Protein AF-A0A085N7K7-F1 (afdb_monomer_lite)

Sequence (120 aa):
MKLPLLLCTLLATINLHVCERSFIDVVTSADAGELNREYSRKNEEFLKKHSHLYEVIKELERKCNEECIEEGQRFFFPTSYYNYCTVDCRLRKLKAIVEADYYRPKPKRKVKKVRFQLDE

Secondary structure (DSSP, 8-state):
--HHHHHHHHHHHHHTT-TTS-HHHHHH-HHHHHHHHHHHHHHHHHHHH-GGGHHHHHHHHHHHHHHHHHHHTTSS-HHHHHHHHHHHHHHHHHHHHHHHHHHSPPPPP-----------

Organism: NCBI:txid68888

Structure (mmCIF, N/CA/C/O backbone):
data_AF-A0A085N7K7-F1
#
_entry.id   AF-A0A085N7K7-F1
#
loop_
_atom_site.group_PDB
_atom_site.id
_atom_site.type_symbol
_atom_site.label_atom_id
_atom_site.label_alt_id
_atom_site.label_comp_id
_atom_site.label_asym_id
_atom_site.label_entity_id
_atom_site.label_seq_id
_atom_site.pdbx_PDB_ins_code
_atom_site.Cartn_x
_atom_site.Cartn_y
_atom_site.Cartn_z
_atom_site.occupancy
_atom_site.B_iso_or_equiv
_atom_site.auth_seq_id
_atom_site.auth_comp_id
_atom_site.auth_asym_id
_atom_site.auth_atom_id
_atom_site.pdbx_PDB_model_num
ATOM 1 N N . MET A 1 1 ? 16.741 7.709 -46.017 1.00 44.59 1 MET A N 1
ATOM 2 C CA . MET A 1 1 ? 16.663 8.436 -44.728 1.00 44.59 1 MET A CA 1
ATOM 3 C C . MET A 1 1 ? 15.201 8.549 -44.283 1.00 44.59 1 MET A C 1
ATOM 5 O O . MET A 1 1 ? 14.551 9.528 -44.606 1.00 44.59 1 MET A O 1
ATOM 9 N N . LYS A 1 2 ? 14.634 7.519 -43.635 1.00 44.28 2 LYS A N 1
ATOM 10 C CA . LYS A 1 2 ? 13.232 7.523 -43.137 1.00 44.28 2 LYS A CA 1
ATOM 11 C C . LYS A 1 2 ? 13.074 6.901 -41.737 1.00 44.28 2 LYS A C 1
ATOM 13 O O . LYS A 1 2 ? 11.968 6.812 -41.224 1.00 44.28 2 LYS A O 1
ATOM 18 N N . LEU A 1 3 ? 14.182 6.498 -41.112 1.00 40.22 3 LEU A N 1
ATOM 19 C CA . LEU A 1 3 ? 14.202 5.855 -39.798 1.00 40.22 3 LEU A CA 1
ATOM 20 C C . LEU A 1 3 ? 13.827 6.780 -38.614 1.00 40.22 3 LEU A C 1
ATOM 22 O O . LEU A 1 3 ? 13.121 6.307 -37.728 1.00 40.22 3 LEU A O 1
ATOM 26 N N . PRO A 1 4 ? 14.200 8.082 -38.578 1.00 52.91 4 PRO A N 1
ATOM 27 C CA . PRO A 1 4 ? 13.888 8.913 -37.409 1.00 52.91 4 PRO A CA 1
ATOM 28 C C . PRO A 1 4 ? 12.403 9.304 -37.324 1.00 52.91 4 PRO A C 1
ATOM 30 O O . PRO A 1 4 ? 11.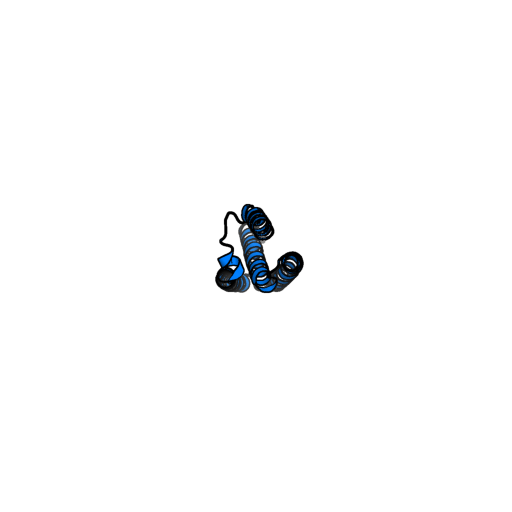872 9.465 -36.232 1.00 52.91 4 PRO A O 1
ATOM 33 N N . LEU A 1 5 ? 11.705 9.389 -38.462 1.00 47.19 5 LEU A N 1
ATOM 34 C CA . LEU A 1 5 ? 10.272 9.712 -38.508 1.00 47.19 5 LEU A CA 1
ATOM 35 C C . LEU A 1 5 ? 9.396 8.578 -37.957 1.00 47.19 5 LEU A C 1
ATOM 37 O O . LEU A 1 5 ? 8.418 8.855 -37.271 1.00 47.19 5 LEU A O 1
ATOM 41 N N . LEU A 1 6 ? 9.786 7.320 -38.192 1.00 49.56 6 LEU A N 1
ATOM 42 C CA . LEU A 1 6 ? 9.088 6.145 -37.659 1.00 49.56 6 LEU A CA 1
ATOM 43 C C . LEU A 1 6 ? 9.232 6.020 -36.133 1.00 49.56 6 LEU A C 1
ATOM 45 O O . LEU A 1 6 ? 8.275 5.635 -35.458 1.00 49.56 6 LEU A O 1
ATOM 49 N N . LEU A 1 7 ? 10.392 6.398 -35.580 1.00 49.47 7 LEU A N 1
ATOM 50 C CA . LEU A 1 7 ? 10.614 6.415 -34.130 1.00 49.47 7 LEU A CA 1
ATOM 51 C C . LEU A 1 7 ? 9.751 7.478 -33.434 1.00 49.47 7 LEU A C 1
ATOM 53 O O . LEU A 1 7 ? 9.150 7.196 -32.398 1.00 49.47 7 LEU A O 1
ATOM 57 N N . CYS A 1 8 ? 9.635 8.673 -34.023 1.00 47.94 8 CYS A N 1
ATOM 58 C CA . CYS A 1 8 ? 8.788 9.734 -33.475 1.00 47.94 8 CYS A CA 1
ATOM 59 C C . CYS A 1 8 ? 7.300 9.366 -33.507 1.00 47.94 8 CYS A C 1
ATOM 61 O O . CYS A 1 8 ? 6.581 9.685 -32.564 1.00 47.94 8 CYS A O 1
ATOM 63 N N . THR A 1 9 ? 6.830 8.655 -34.538 1.00 51.84 9 THR A N 1
ATOM 64 C CA . THR A 1 9 ? 5.435 8.189 -34.583 1.00 51.84 9 THR A CA 1
ATOM 65 C C . THR A 1 9 ? 5.145 7.085 -33.567 1.00 51.84 9 THR A C 1
ATOM 67 O O . THR A 1 9 ? 4.085 7.114 -32.953 1.00 51.84 9 THR A O 1
ATOM 70 N N . LEU A 1 10 ? 6.092 6.170 -33.319 1.00 50.97 10 LEU A N 1
ATOM 71 C CA . LEU A 1 10 ? 5.965 5.137 -32.280 1.00 50.97 10 LEU A CA 1
ATOM 72 C C . LEU A 1 10 ? 5.902 5.751 -30.873 1.00 50.97 10 LEU A C 1
ATOM 74 O O . LEU A 1 10 ? 5.041 5.384 -30.070 1.00 50.97 10 LEU A O 1
ATOM 78 N N . LEU A 1 11 ? 6.753 6.745 -30.602 1.00 49.94 11 LEU A N 1
ATOM 79 C CA . LEU A 1 11 ? 6.727 7.512 -29.353 1.00 49.94 11 LEU A CA 1
ATOM 80 C C . LEU A 1 11 ? 5.437 8.338 -29.208 1.00 49.94 11 LEU A C 1
ATOM 82 O O . LEU A 1 11 ? 4.901 8.448 -28.108 1.00 49.94 11 LEU A O 1
ATOM 86 N N . ALA A 1 12 ? 4.891 8.877 -30.302 1.00 48.78 12 ALA A N 1
ATOM 87 C CA . ALA A 1 12 ? 3.627 9.616 -30.286 1.00 48.78 12 ALA A CA 1
ATOM 88 C C . ALA A 1 12 ? 2.406 8.715 -30.019 1.00 48.78 12 ALA A C 1
ATOM 90 O O . ALA A 1 12 ? 1.494 9.124 -29.305 1.00 48.78 12 ALA A O 1
ATOM 91 N N . THR A 1 13 ? 2.392 7.477 -30.526 1.00 52.59 13 THR A N 1
ATOM 92 C CA . THR A 1 13 ? 1.291 6.530 -30.266 1.00 52.59 13 THR A CA 1
ATOM 93 C C . THR A 1 13 ? 1.287 5.984 -28.841 1.00 52.59 13 THR A C 1
ATOM 95 O O . THR A 1 13 ? 0.215 5.762 -28.287 1.00 52.59 13 THR A O 1
ATOM 98 N N . ILE A 1 14 ? 2.458 5.831 -28.212 1.00 52.44 14 ILE A N 1
ATOM 99 C CA . ILE A 1 14 ? 2.549 5.469 -26.788 1.00 52.44 14 ILE A CA 1
ATOM 100 C C . ILE A 1 14 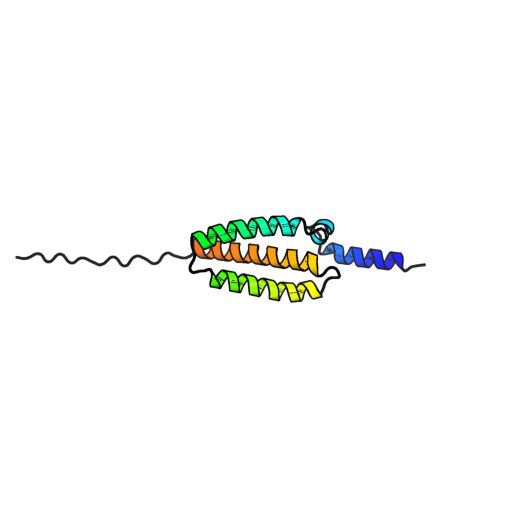? 2.089 6.649 -25.910 1.00 52.44 14 ILE A C 1
ATOM 102 O O . ILE A 1 14 ? 1.435 6.439 -24.893 1.00 52.44 14 ILE A O 1
ATOM 106 N N . ASN A 1 15 ? 2.337 7.892 -26.340 1.00 45.16 15 ASN A N 1
ATOM 107 C CA . ASN A 1 15 ? 1.943 9.105 -25.612 1.00 45.16 15 ASN A CA 1
ATOM 108 C C . ASN A 1 15 ? 0.423 9.334 -25.504 1.00 45.16 15 ASN A C 1
ATOM 110 O O . ASN A 1 15 ? -0.016 10.022 -24.587 1.00 45.16 15 ASN A O 1
ATOM 114 N N . LEU A 1 16 ? -0.404 8.755 -26.380 1.00 40.06 16 LEU A N 1
ATOM 115 C CA . LEU A 1 16 ? -1.860 8.977 -26.357 1.00 40.06 16 LEU A CA 1
ATOM 116 C C . LEU A 1 16 ? -2.604 8.196 -25.258 1.00 40.06 16 LEU A C 1
ATOM 118 O O . LEU A 1 16 ? -3.751 8.512 -24.962 1.00 40.06 16 LEU A O 1
ATOM 122 N N . HIS A 1 17 ? -1.968 7.211 -24.614 1.00 40.59 17 HIS A N 1
ATOM 123 C CA . HIS A 1 17 ? -2.475 6.595 -23.372 1.00 40.59 17 HIS A CA 1
ATOM 124 C C . HIS A 1 17 ? -1.832 7.182 -22.104 1.00 40.59 17 HIS A C 1
ATOM 126 O O . HIS A 1 17 ? -2.160 6.770 -20.995 1.00 40.59 17 HIS A O 1
ATOM 132 N N . VAL A 1 18 ? -0.952 8.174 -22.264 1.00 43.59 18 VAL A N 1
ATOM 133 C CA . VAL A 1 18 ? -0.227 8.876 -21.189 1.00 43.59 18 VAL A CA 1
ATOM 134 C C . VAL A 1 18 ? -0.826 10.276 -20.950 1.00 43.59 18 VAL A C 1
ATOM 136 O O . VAL A 1 18 ? -0.260 11.095 -20.235 1.00 43.59 18 VAL A O 1
ATOM 139 N N . CYS A 1 19 ? -2.009 10.562 -21.508 1.00 38.66 19 CYS A N 1
ATOM 140 C CA . CYS A 1 19 ? -2.647 11.886 -21.547 1.00 38.66 19 CYS A CA 1
ATOM 141 C C . CYS A 1 19 ? -3.067 12.517 -20.198 1.00 38.66 19 CYS A C 1
ATOM 143 O O . CYS A 1 19 ? -3.825 13.480 -20.211 1.00 38.66 19 CYS A O 1
ATOM 145 N N . GLU A 1 20 ? -2.543 12.079 -19.053 1.00 44.47 20 GLU A N 1
ATOM 146 C CA . GLU A 1 20 ? -2.711 12.805 -17.782 1.00 44.47 20 GLU A CA 1
ATOM 147 C C . GLU A 1 20 ? -1.434 12.983 -16.945 1.00 44.47 20 GLU A C 1
ATOM 149 O O . GLU A 1 20 ? -1.460 13.755 -15.989 1.00 44.47 20 GLU A O 1
ATOM 154 N N . ARG A 1 21 ? -0.302 12.335 -17.266 1.00 51.38 21 ARG A N 1
ATOM 155 C CA . ARG A 1 21 ? 0.923 12.440 -16.446 1.00 51.38 21 ARG A CA 1
ATOM 156 C C . ARG A 1 21 ? 2.162 12.618 -17.309 1.00 51.38 21 ARG A C 1
ATOM 158 O O . ARG A 1 21 ? 2.372 11.871 -18.260 1.00 51.38 21 ARG A O 1
ATOM 165 N N . SER A 1 22 ? 2.989 13.611 -16.981 1.00 52.00 22 SER A N 1
ATOM 166 C CA . SER A 1 22 ? 4.230 13.874 -17.709 1.00 52.00 22 SER A CA 1
ATOM 167 C C . SER A 1 22 ? 5.134 12.645 -17.628 1.00 52.00 22 SER A C 1
ATOM 169 O O . SER A 1 22 ? 5.457 12.163 -16.545 1.00 52.00 22 SER A O 1
ATOM 171 N N . PHE A 1 23 ? 5.578 12.144 -18.780 1.00 52.03 23 PHE A N 1
ATOM 172 C CA . PHE A 1 23 ? 6.555 11.054 -18.893 1.00 52.03 23 PHE A CA 1
ATOM 173 C C . PHE A 1 23 ? 7.800 11.289 -18.015 1.00 52.03 23 PHE A C 1
ATOM 175 O O . PHE A 1 23 ? 8.392 10.343 -17.501 1.00 52.03 23 PHE A O 1
ATOM 182 N N . ILE A 1 24 ? 8.166 12.556 -17.792 1.00 48.66 24 ILE A N 1
ATOM 183 C CA . ILE A 1 24 ? 9.283 12.952 -16.930 1.00 48.66 24 ILE A CA 1
ATOM 184 C C . ILE A 1 24 ? 9.022 12.582 -15.464 1.00 48.66 24 ILE A C 1
ATOM 186 O O . ILE A 1 24 ? 9.946 12.125 -14.801 1.00 48.66 24 ILE A O 1
ATOM 190 N N . ASP A 1 25 ? 7.798 12.696 -14.957 1.00 52.59 25 ASP A N 1
ATOM 191 C CA . ASP A 1 25 ? 7.484 12.413 -13.546 1.00 52.59 25 ASP A CA 1
ATOM 192 C C . ASP A 1 25 ? 7.537 10.902 -13.263 1.00 52.59 25 ASP A C 1
ATOM 194 O O . ASP A 1 25 ? 8.082 10.453 -12.250 1.00 52.59 25 ASP A O 1
ATOM 198 N N . VAL A 1 26 ? 7.102 10.101 -14.243 1.00 53.06 26 VAL A N 1
ATOM 199 C CA . VAL A 1 26 ? 7.228 8.634 -14.242 1.00 53.06 26 VAL A CA 1
ATOM 200 C C . VAL A 1 26 ? 8.697 8.198 -14.319 1.00 53.06 26 VAL A C 1
ATOM 202 O O . VAL A 1 26 ? 9.110 7.256 -13.640 1.00 53.06 26 VAL A O 1
ATOM 205 N N . VAL A 1 27 ? 9.515 8.883 -15.124 1.00 48.56 27 VAL A N 1
ATOM 206 C CA . VAL A 1 27 ? 10.940 8.554 -15.305 1.00 48.56 27 VAL A CA 1
ATOM 207 C C . VAL A 1 27 ? 11.798 9.028 -14.127 1.00 48.56 27 VAL A C 1
ATOM 209 O O . VAL A 1 27 ? 12.716 8.320 -13.716 1.00 48.56 27 VAL A O 1
ATOM 212 N N . THR A 1 28 ? 11.501 10.189 -13.543 1.00 53.84 28 THR A N 1
ATOM 213 C CA . THR A 1 28 ? 12.291 10.786 -12.451 1.00 53.84 28 THR A CA 1
ATOM 214 C C . THR A 1 28 ? 11.974 10.204 -11.077 1.00 53.84 28 THR A C 1
ATOM 216 O O . THR A 1 28 ? 12.722 10.449 -10.134 1.00 53.84 28 THR A O 1
ATOM 219 N N . SER A 1 29 ? 10.920 9.388 -10.945 1.00 57.53 29 SER A N 1
ATOM 220 C CA . SER A 1 29 ? 10.487 8.797 -9.665 1.00 57.53 29 SER A CA 1
ATOM 221 C C . SER A 1 29 ? 10.103 9.833 -8.593 1.00 57.53 29 SER A C 1
ATOM 223 O O . SER A 1 29 ? 9.942 9.465 -7.427 1.00 57.53 29 SER A O 1
ATOM 225 N N . ALA A 1 30 ? 9.957 11.113 -8.959 1.00 57.09 30 ALA A N 1
ATOM 226 C CA . ALA A 1 30 ? 9.612 12.190 -8.032 1.00 57.09 30 ALA A CA 1
ATOM 227 C C . ALA A 1 30 ? 8.261 11.915 -7.347 1.00 57.09 30 ALA A C 1
ATOM 229 O O . ALA A 1 30 ? 8.168 11.971 -6.118 1.00 57.09 30 ALA A O 1
ATOM 230 N N . ASP A 1 31 ? 7.274 11.461 -8.123 1.00 66.62 31 ASP A N 1
ATOM 231 C CA . ASP A 1 31 ? 5.948 11.079 -7.627 1.00 66.62 31 ASP A CA 1
ATOM 232 C C . ASP A 1 31 ? 5.989 9.858 -6.699 1.00 66.62 31 ASP A C 1
ATOM 234 O O . ASP A 1 31 ? 5.263 9.793 -5.707 1.00 66.62 31 ASP A O 1
ATOM 238 N N . ALA A 1 32 ? 6.868 8.886 -6.967 1.00 73.44 32 ALA A N 1
ATOM 239 C CA . ALA A 1 32 ? 6.996 7.697 -6.123 1.00 73.44 32 ALA A CA 1
ATOM 240 C C . ALA A 1 32 ? 7.485 8.062 -4.710 1.00 73.44 32 ALA A C 1
ATOM 242 O O . ALA A 1 32 ? 7.056 7.457 -3.727 1.00 73.44 32 ALA A O 1
ATOM 243 N N . GLY A 1 33 ? 8.350 9.075 -4.592 1.00 79.75 33 GLY A N 1
ATOM 244 C CA . GLY A 1 33 ? 8.832 9.575 -3.306 1.00 79.75 33 GLY A CA 1
ATOM 245 C C . GLY A 1 33 ? 7.724 10.199 -2.455 1.00 79.75 33 GLY A C 1
ATOM 246 O O . GLY A 1 33 ? 7.623 9.901 -1.261 1.00 79.75 33 GLY A O 1
ATOM 247 N N . GLU A 1 34 ? 6.876 11.034 -3.057 1.00 84.19 34 GLU A N 1
ATOM 248 C CA . GLU A 1 34 ? 5.740 11.656 -2.369 1.00 84.19 34 GLU A CA 1
ATOM 249 C C . GLU A 1 34 ? 4.684 10.621 -1.972 1.00 84.19 34 GLU A C 1
ATOM 251 O O . GLU A 1 34 ? 4.295 10.550 -0.801 1.00 84.19 34 GLU A O 1
ATOM 256 N N . LEU A 1 35 ? 4.299 9.746 -2.905 1.00 83.38 35 LEU A N 1
ATOM 257 C CA . LEU A 1 35 ? 3.342 8.673 -2.643 1.00 83.38 35 LEU A CA 1
ATOM 258 C C . LEU A 1 35 ? 3.836 7.734 -1.537 1.00 83.38 35 LEU A C 1
ATOM 260 O O . LEU A 1 35 ? 3.044 7.280 -0.711 1.00 83.38 35 LEU A O 1
ATOM 264 N N . ASN A 1 36 ? 5.145 7.475 -1.460 1.00 87.44 36 ASN A N 1
ATOM 265 C CA . ASN A 1 36 ? 5.703 6.587 -0.443 1.00 87.44 36 ASN A CA 1
ATOM 266 C C . ASN A 1 36 ? 5.670 7.228 0.948 1.00 87.44 36 ASN A C 1
ATOM 268 O O . ASN A 1 36 ? 5.396 6.550 1.943 1.00 87.44 36 ASN A O 1
ATOM 272 N N . ARG A 1 37 ? 5.886 8.547 1.031 1.00 89.81 37 ARG A N 1
ATOM 273 C CA . ARG A 1 37 ? 5.692 9.303 2.276 1.00 89.81 37 ARG A CA 1
ATOM 274 C C . ARG A 1 37 ? 4.224 9.299 2.695 1.00 89.81 37 ARG A C 1
ATOM 276 O O . ARG A 1 37 ? 3.939 9.069 3.870 1.00 89.81 37 ARG A O 1
ATOM 283 N N . GLU A 1 38 ? 3.295 9.504 1.757 1.00 90.94 38 GLU A N 1
ATOM 284 C CA . GLU A 1 38 ? 1.858 9.451 2.056 1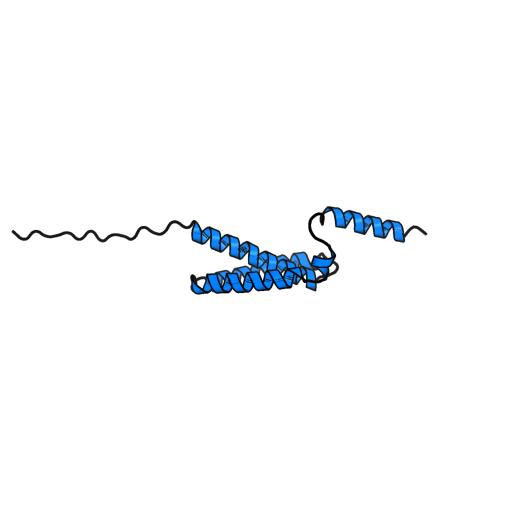.00 90.94 38 GLU A CA 1
ATOM 285 C C . GLU A 1 38 ? 1.449 8.060 2.553 1.00 90.94 38 GLU A C 1
ATOM 287 O O . GLU A 1 38 ? 0.783 7.954 3.587 1.00 90.94 38 GLU A O 1
ATOM 292 N N . TYR A 1 39 ? 1.876 7.007 1.851 1.00 90.88 39 TYR A N 1
ATOM 293 C CA . TYR A 1 39 ? 1.630 5.622 2.238 1.00 90.88 39 TYR A CA 1
ATOM 294 C C . TYR A 1 39 ? 2.166 5.332 3.639 1.00 90.88 39 TYR A C 1
ATOM 296 O O . TYR A 1 39 ? 1.414 4.847 4.479 1.00 90.88 39 TYR A O 1
ATOM 304 N N . SER A 1 40 ? 3.424 5.688 3.919 1.00 92.25 40 SER A N 1
ATOM 305 C CA . SER A 1 40 ? 4.053 5.441 5.223 1.00 92.25 40 SER A CA 1
ATOM 306 C C . SER A 1 40 ? 3.259 6.084 6.360 1.00 92.25 40 SER A C 1
ATOM 308 O O . SER A 1 40 ? 2.919 5.410 7.330 1.00 92.25 40 SER A O 1
ATOM 310 N N . ARG A 1 41 ? 2.879 7.361 6.201 1.00 94.88 41 ARG A N 1
ATOM 311 C CA . ARG A 1 41 ? 2.068 8.085 7.189 1.00 94.88 41 ARG A CA 1
ATOM 312 C C . ARG A 1 41 ? 0.713 7.411 7.410 1.00 94.88 41 ARG A C 1
ATOM 314 O O . ARG A 1 41 ? 0.337 7.147 8.548 1.00 94.88 41 ARG A O 1
ATOM 321 N N . LYS A 1 42 ? -0.019 7.106 6.332 1.00 92.88 42 LYS A N 1
ATOM 322 C CA . LYS A 1 42 ? -1.358 6.498 6.432 1.00 92.88 42 LYS A CA 1
ATOM 323 C C . LYS A 1 42 ? -1.316 5.088 7.003 1.00 92.88 42 LYS A C 1
ATOM 325 O O . LYS A 1 42 ? -2.202 4.719 7.768 1.00 92.88 42 LYS A O 1
ATOM 330 N N . ASN A 1 43 ? -0.307 4.306 6.637 1.00 93.75 43 ASN A N 1
ATOM 331 C CA . ASN A 1 43 ? -0.129 2.956 7.147 1.00 93.75 43 ASN A CA 1
ATOM 332 C C . ASN A 1 43 ? 0.174 2.977 8.651 1.00 93.75 43 ASN A C 1
ATOM 334 O O . ASN A 1 43 ? -0.437 2.233 9.414 1.00 93.75 43 ASN A O 1
ATOM 338 N N . GLU A 1 44 ? 1.051 3.880 9.098 1.00 94.44 44 GLU A N 1
ATOM 339 C CA . GLU A 1 44 ? 1.345 4.061 10.520 1.00 94.44 44 GLU A CA 1
ATOM 340 C C . GLU A 1 44 ? 0.093 4.479 11.311 1.00 94.44 44 GLU A C 1
ATOM 342 O O . GLU A 1 44 ? -0.218 3.884 12.344 1.00 94.44 44 GLU A O 1
ATOM 347 N N . GLU A 1 45 ? -0.664 5.464 10.818 1.00 93.69 45 GLU A N 1
ATOM 348 C CA . GLU A 1 45 ? -1.928 5.899 11.429 1.00 93.69 45 GLU A CA 1
ATOM 349 C C . GLU A 1 45 ? -2.957 4.761 11.498 1.00 93.69 45 GLU A C 1
ATOM 351 O O . GLU A 1 45 ? -3.597 4.552 12.535 1.00 93.69 45 GLU A O 1
ATOM 356 N N . PHE A 1 46 ? -3.090 3.988 10.418 1.00 91.69 46 PHE A N 1
ATOM 357 C CA . PHE A 1 46 ? -4.001 2.853 10.353 1.00 91.69 46 PHE A CA 1
ATOM 358 C C . PHE A 1 46 ? -3.610 1.752 11.342 1.00 91.69 46 PHE A C 1
ATOM 360 O O . PHE A 1 46 ? -4.450 1.307 12.125 1.00 91.69 46 PHE A O 1
ATOM 367 N N . LEU A 1 47 ? -2.340 1.346 11.373 1.00 92.50 47 LEU A N 1
ATOM 368 C CA . LEU A 1 47 ? -1.851 0.278 12.249 1.00 92.50 47 LEU A CA 1
ATOM 369 C C . LEU A 1 47 ? -1.826 0.679 13.728 1.00 92.50 47 LEU A C 1
ATOM 371 O O . LEU A 1 47 ? -2.044 -0.178 14.583 1.00 92.50 47 LEU A O 1
ATOM 375 N N . LYS A 1 48 ? -1.659 1.969 14.054 1.00 94.06 48 LYS A N 1
ATOM 376 C CA . LYS A 1 48 ? -1.859 2.473 15.427 1.00 94.06 48 LYS A CA 1
ATOM 377 C C . LYS A 1 48 ? -3.277 2.206 15.933 1.00 94.06 48 LYS A C 1
ATOM 379 O O . LYS A 1 48 ? -3.463 1.890 17.105 1.00 94.06 48 LYS A O 1
ATOM 384 N N . LYS A 1 49 ? -4.279 2.314 15.057 1.00 91.19 49 LYS A N 1
ATOM 385 C CA . LYS A 1 49 ? -5.692 2.087 15.393 1.00 91.19 49 LYS A CA 1
ATOM 386 C C . LYS A 1 49 ? -6.117 0.621 15.227 1.00 91.19 49 LYS A C 1
ATOM 388 O O . LYS A 1 49 ? -6.983 0.145 15.959 1.00 91.19 49 LYS A O 1
ATOM 393 N N . HIS A 1 50 ? -5.501 -0.100 14.293 1.00 88.44 50 HIS A N 1
ATOM 394 C CA . HIS A 1 50 ? -5.865 -1.457 13.889 1.00 88.44 50 HIS A CA 1
ATOM 395 C C . HIS A 1 50 ? -4.653 -2.399 13.881 1.00 88.44 50 HIS A C 1
ATOM 397 O O . HIS A 1 50 ? -4.391 -3.080 12.894 1.00 88.44 50 HIS A O 1
ATOM 403 N N . SER A 1 51 ? -3.924 -2.481 14.995 1.00 90.50 51 SER A N 1
ATOM 404 C CA . SER A 1 51 ? -2.684 -3.274 15.097 1.00 90.50 51 SER A CA 1
ATOM 405 C C . SER A 1 51 ? -2.849 -4.753 14.717 1.00 90.50 51 SER A C 1
ATOM 407 O O . SER A 1 51 ? -1.947 -5.354 14.141 1.00 90.50 51 SER A O 1
ATOM 409 N N . HIS A 1 52 ? -4.030 -5.330 14.958 1.00 87.44 52 HIS A N 1
ATOM 410 C CA . HIS A 1 52 ? -4.379 -6.702 14.572 1.00 87.44 52 HIS A CA 1
ATOM 411 C C . HIS A 1 52 ? -4.445 -6.941 13.050 1.00 87.44 52 HIS A C 1
ATOM 413 O O . HIS A 1 52 ? -4.509 -8.090 12.623 1.00 87.44 52 HIS A O 1
ATOM 419 N N . LEU A 1 53 ? -4.446 -5.885 12.229 1.00 89.81 53 LEU A N 1
ATOM 420 C CA . LEU A 1 53 ? -4.479 -5.969 10.764 1.00 89.81 53 LEU A CA 1
ATOM 421 C C . LEU A 1 53 ? -3.084 -5.907 10.127 1.00 89.81 53 LEU A C 1
ATOM 423 O O . LEU A 1 53 ? -2.980 -5.812 8.908 1.00 89.81 53 LEU A O 1
ATOM 427 N N . TYR A 1 54 ? -2.013 -5.999 10.917 1.00 90.50 54 TYR A N 1
ATOM 428 C CA . TYR A 1 54 ? -0.641 -5.977 10.405 1.00 90.50 54 TYR A CA 1
ATOM 429 C C . TYR A 1 54 ? -0.382 -7.025 9.308 1.00 90.50 54 TYR A C 1
ATOM 431 O O . TYR A 1 54 ? 0.138 -6.692 8.245 1.00 90.50 54 TYR A O 1
ATOM 439 N N . GLU A 1 55 ? -0.823 -8.270 9.511 1.00 93.19 55 GLU A N 1
ATOM 440 C CA . GLU A 1 55 ? -0.664 -9.333 8.506 1.00 93.19 55 GLU A CA 1
ATOM 441 C C . GLU A 1 55 ? -1.484 -9.071 7.231 1.00 93.19 55 GLU A C 1
ATOM 443 O O . GLU A 1 55 ? -1.072 -9.445 6.136 1.00 93.19 55 GLU A O 1
ATOM 448 N N . VAL A 1 56 ? -2.609 -8.352 7.338 1.00 91.31 56 VAL A N 1
ATOM 449 C CA . VAL A 1 56 ? -3.399 -7.927 6.170 1.00 91.31 56 VAL A CA 1
ATOM 450 C C . VAL A 1 56 ? -2.629 -6.896 5.345 1.00 91.31 56 VAL A C 1
ATOM 452 O O . VAL A 1 56 ? -2.634 -6.969 4.118 1.00 91.31 56 VAL A O 1
ATOM 455 N N . ILE A 1 57 ? -1.939 -5.962 6.006 1.00 93.81 57 ILE A N 1
ATOM 456 C CA . ILE A 1 57 ? -1.087 -4.977 5.331 1.00 93.81 57 ILE A CA 1
ATOM 457 C C . ILE A 1 57 ? 0.106 -5.654 4.653 1.00 93.81 57 ILE A C 1
ATOM 459 O O . ILE A 1 57 ? 0.371 -5.371 3.488 1.00 93.81 57 ILE A O 1
ATOM 463 N N . LYS A 1 58 ? 0.779 -6.597 5.321 1.00 94.44 58 LYS A N 1
ATOM 464 C CA . LYS A 1 58 ? 1.872 -7.372 4.707 1.00 94.44 58 LYS A CA 1
ATOM 465 C C . LYS A 1 58 ? 1.434 -8.104 3.443 1.00 94.44 58 LYS A C 1
ATOM 467 O O . LYS A 1 58 ? 2.116 -8.060 2.422 1.00 94.44 58 LYS A O 1
ATOM 472 N N . GLU A 1 59 ? 0.288 -8.772 3.506 1.00 95.00 59 GLU A N 1
ATOM 473 C CA . GLU A 1 59 ? -0.256 -9.503 2.365 1.00 95.00 59 GLU A CA 1
ATOM 474 C C . GLU A 1 59 ? -0.652 -8.561 1.216 1.00 95.00 59 GLU A C 1
ATOM 476 O O . GLU A 1 59 ? -0.454 -8.880 0.043 1.00 95.00 59 GLU A O 1
ATOM 481 N N . LEU A 1 60 ? -1.168 -7.373 1.538 1.00 94.81 60 LEU A N 1
ATOM 482 C CA . LEU A 1 60 ? -1.434 -6.318 0.561 1.00 94.81 60 LEU A CA 1
ATOM 483 C C . LEU A 1 60 ? -0.146 -5.841 -0.120 1.00 94.81 60 LEU A C 1
ATOM 485 O O . LEU A 1 60 ? -0.119 -5.732 -1.347 1.00 94.81 60 LEU A O 1
ATOM 489 N N . GLU A 1 61 ? 0.917 -5.584 0.644 1.00 94.62 61 GLU A N 1
ATOM 490 C CA . GLU A 1 61 ? 2.215 -5.172 0.099 1.00 94.62 61 GLU A CA 1
ATOM 491 C C . GLU A 1 61 ? 2.805 -6.241 -0.824 1.00 94.62 61 GLU A C 1
ATOM 493 O O . GLU A 1 61 ? 3.284 -5.906 -1.910 1.00 94.62 61 GLU A O 1
ATOM 498 N N . ARG A 1 62 ? 2.717 -7.521 -0.432 1.00 94.75 62 ARG A N 1
ATOM 499 C CA . ARG A 1 62 ? 3.146 -8.662 -1.253 1.00 94.75 62 ARG A CA 1
ATOM 500 C C . ARG A 1 62 ? 2.412 -8.693 -2.593 1.00 94.75 62 ARG A C 1
ATOM 502 O O . ARG A 1 62 ? 3.062 -8.729 -3.633 1.00 94.75 62 ARG A O 1
ATOM 509 N N . LYS A 1 63 ? 1.079 -8.596 -2.574 1.00 93.38 63 LYS A N 1
ATOM 510 C CA . LYS A 1 63 ? 0.255 -8.572 -3.793 1.00 93.38 63 LYS A CA 1
ATOM 511 C C . LYS A 1 63 ? 0.602 -7.406 -4.711 1.00 93.38 63 LYS A C 1
ATOM 513 O O . LYS A 1 63 ? 0.673 -7.586 -5.918 1.00 93.38 63 LYS A O 1
ATOM 518 N N . CYS A 1 64 ? 0.841 -6.219 -4.153 1.00 91.50 64 CYS A N 1
ATOM 519 C CA . CYS A 1 64 ? 1.265 -5.074 -4.958 1.00 91.50 64 CYS A CA 1
ATOM 520 C C . CYS A 1 64 ? 2.640 -5.283 -5.604 1.00 91.50 64 CYS A C 1
ATOM 522 O O . CYS A 1 64 ? 2.852 -4.832 -6.724 1.00 91.50 64 CYS A O 1
ATOM 524 N N . ASN A 1 65 ? 3.570 -5.970 -4.935 1.00 90.56 65 ASN A N 1
ATOM 525 C CA . ASN A 1 65 ? 4.851 -6.312 -5.553 1.00 90.56 65 ASN A CA 1
ATOM 526 C C . ASN A 1 65 ? 4.662 -7.289 -6.721 1.00 90.56 65 ASN A C 1
ATOM 528 O O . ASN A 1 65 ? 5.250 -7.076 -7.773 1.00 90.56 65 ASN A O 1
ATOM 532 N N . GLU A 1 66 ? 3.831 -8.320 -6.559 1.00 89.62 66 GLU A N 1
ATOM 533 C CA . GLU A 1 66 ? 3.547 -9.309 -7.610 1.00 89.62 66 GLU A CA 1
ATOM 534 C C . GLU A 1 66 ? 2.896 -8.668 -8.844 1.00 89.62 66 GLU A C 1
ATOM 536 O O . GLU A 1 66 ? 3.408 -8.826 -9.951 1.00 89.62 66 GLU A O 1
ATOM 541 N N . GLU A 1 67 ? 1.843 -7.867 -8.646 1.00 86.19 67 GLU A N 1
ATOM 542 C CA . GLU A 1 67 ? 1.154 -7.136 -9.722 1.00 86.19 67 GLU A CA 1
ATOM 543 C C . GLU A 1 67 ? 2.125 -6.229 -10.498 1.00 86.19 67 GLU A C 1
ATOM 545 O O . GLU A 1 67 ? 2.166 -6.238 -11.727 1.00 86.19 67 GLU A O 1
ATOM 550 N N . CYS A 1 68 ? 2.974 -5.489 -9.786 1.00 84.62 68 CYS A N 1
ATOM 551 C CA . CYS A 1 68 ? 3.889 -4.542 -10.412 1.00 84.62 68 CYS A CA 1
ATOM 552 C C . CYS A 1 68 ? 5.144 -5.185 -11.014 1.00 84.62 68 CYS A C 1
ATOM 554 O O . CYS A 1 68 ? 5.779 -4.563 -11.867 1.00 84.62 68 CYS A O 1
ATOM 556 N N . ILE A 1 69 ? 5.525 -6.403 -10.609 1.00 81.31 69 ILE A N 1
ATOM 557 C CA . ILE A 1 69 ? 6.576 -7.173 -11.297 1.00 81.31 69 ILE A CA 1
ATOM 558 C C . ILE A 1 69 ? 6.108 -7.523 -12.713 1.00 81.31 69 ILE A C 1
ATOM 560 O O . ILE A 1 69 ? 6.870 -7.338 -13.664 1.00 81.31 69 ILE A O 1
ATOM 564 N N . GLU A 1 70 ? 4.862 -7.977 -12.870 1.00 70.38 70 GLU A N 1
ATOM 565 C CA . GLU A 1 70 ? 4.295 -8.300 -14.185 1.00 70.38 70 GLU A CA 1
ATOM 566 C C . GLU A 1 70 ? 4.189 -7.062 -15.088 1.00 70.38 70 GLU A C 1
ATOM 568 O O . GLU A 1 70 ? 4.482 -7.134 -16.285 1.00 70.38 70 GLU A O 1
ATOM 573 N N . GLU A 1 71 ? 3.818 -5.907 -14.526 1.00 63.97 71 GLU A N 1
ATOM 574 C CA . GLU A 1 71 ? 3.751 -4.649 -15.278 1.00 63.97 71 GLU A CA 1
ATOM 575 C C . GLU A 1 71 ? 5.139 -4.068 -15.591 1.00 63.97 71 GLU A C 1
ATOM 577 O O . GLU A 1 71 ? 5.383 -3.599 -16.706 1.00 63.97 71 GLU A O 1
ATOM 582 N N . GLY A 1 72 ? 6.079 -4.140 -14.644 1.00 59.97 72 GLY A N 1
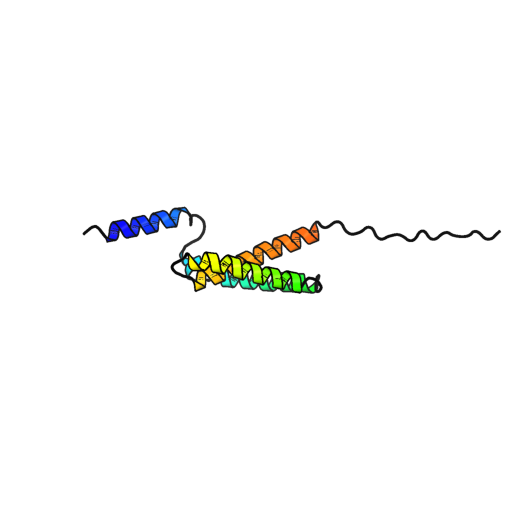ATOM 583 C CA . GLY A 1 72 ? 7.438 -3.613 -14.785 1.00 59.97 72 GLY A CA 1
ATOM 584 C C . GLY A 1 72 ? 8.271 -4.333 -15.847 1.00 59.97 72 GLY A C 1
ATOM 585 O O . GLY A 1 72 ? 9.110 -3.706 -16.492 1.00 59.97 72 GLY A O 1
ATOM 586 N N . GLN A 1 73 ? 8.000 -5.617 -16.103 1.00 60.72 73 GLN A N 1
ATOM 587 C CA . GLN A 1 73 ? 8.630 -6.370 -17.195 1.00 60.72 73 GLN A CA 1
ATOM 588 C C . GLN A 1 73 ? 8.221 -5.881 -18.597 1.00 60.72 73 GLN A C 1
ATOM 590 O O . GLN A 1 73 ? 8.903 -6.199 -19.571 1.00 60.72 73 GLN A O 1
ATOM 595 N N . ARG A 1 74 ? 7.131 -5.108 -18.730 1.00 60.59 74 ARG A N 1
ATOM 596 C CA . ARG A 1 74 ? 6.614 -4.644 -20.031 1.00 60.59 74 ARG A CA 1
ATOM 597 C C . ARG A 1 74 ? 7.234 -3.331 -20.522 1.00 60.59 74 ARG A C 1
ATOM 599 O O . ARG A 1 74 ? 7.077 -3.011 -21.698 1.00 60.59 74 ARG A O 1
ATOM 606 N N . PHE A 1 75 ? 7.930 -2.574 -19.670 1.00 55.72 75 PHE A N 1
ATOM 607 C CA . PHE A 1 75 ? 8.425 -1.230 -19.997 1.00 55.72 75 PHE A CA 1
ATOM 608 C C . PHE A 1 75 ? 9.959 -1.133 -20.025 1.00 55.72 75 PHE A C 1
ATOM 610 O O . PHE A 1 75 ? 10.659 -1.728 -19.214 1.00 55.72 75 PHE A O 1
ATOM 617 N N . PHE A 1 76 ? 10.488 -0.296 -20.927 1.00 57.31 76 PHE A N 1
ATOM 618 C CA . PHE A 1 76 ? 11.927 -0.032 -21.122 1.00 57.31 76 PHE A CA 1
ATOM 619 C C . PHE A 1 76 ? 12.639 0.636 -19.918 1.00 57.31 76 PHE A C 1
ATOM 621 O O . PHE A 1 76 ? 13.849 0.844 -19.968 1.00 57.31 76 PHE A O 1
ATOM 628 N N . PHE A 1 77 ? 11.917 0.946 -18.833 1.00 56.69 77 PHE A N 1
ATOM 629 C CA . PHE A 1 77 ? 12.449 1.517 -17.587 1.00 56.69 77 PHE A CA 1
ATOM 630 C C . PHE A 1 77 ? 11.900 0.755 -16.365 1.00 56.69 77 PHE A C 1
ATOM 632 O O . PHE A 1 77 ? 11.006 1.247 -15.674 1.00 56.69 77 PHE A O 1
ATOM 639 N N . PRO A 1 78 ? 12.406 -0.460 -16.094 1.00 65.81 78 PRO A N 1
ATOM 640 C CA . PRO A 1 78 ? 11.769 -1.392 -15.165 1.00 65.81 78 PRO A CA 1
ATOM 641 C C . PRO A 1 78 ? 11.768 -0.905 -13.709 1.00 65.81 78 PRO A C 1
ATOM 643 O O . PRO A 1 78 ? 10.797 -1.131 -12.998 1.00 65.81 78 PRO A O 1
ATOM 646 N N . THR A 1 79 ? 12.808 -0.200 -13.249 1.00 69.19 79 THR A N 1
ATOM 647 C CA . THR A 1 79 ? 12.964 0.117 -11.815 1.00 69.19 79 THR A CA 1
ATOM 648 C C . THR A 1 79 ? 12.129 1.311 -11.345 1.00 69.19 79 THR A C 1
ATOM 650 O O . THR A 1 79 ? 11.474 1.226 -10.307 1.00 69.19 79 THR A O 1
ATOM 653 N N . SER A 1 80 ? 12.139 2.432 -12.073 1.00 70.94 80 SER A N 1
ATOM 654 C CA . SER A 1 80 ? 11.379 3.633 -11.685 1.00 70.94 80 SER A CA 1
ATOM 655 C C . SER A 1 80 ? 9.874 3.387 -11.769 1.00 70.94 80 SER A C 1
ATOM 657 O O . SER A 1 80 ? 9.139 3.710 -10.835 1.00 70.94 80 SER A O 1
ATOM 659 N N . TYR A 1 81 ? 9.433 2.721 -12.838 1.00 74.62 81 TYR A N 1
ATOM 660 C CA . TYR A 1 81 ? 8.036 2.351 -13.022 1.00 74.62 81 TYR A CA 1
ATOM 661 C C . TYR A 1 81 ? 7.564 1.329 -11.982 1.00 74.62 81 TYR A C 1
ATOM 663 O O . TYR A 1 81 ? 6.490 1.494 -11.410 1.00 74.62 81 TYR A O 1
ATOM 671 N N . TYR A 1 82 ? 8.384 0.324 -11.659 1.00 79.94 82 TYR A N 1
ATOM 672 C CA . TYR A 1 82 ? 8.081 -0.629 -10.589 1.00 79.94 82 TYR A CA 1
ATOM 673 C C . TYR A 1 82 ? 7.891 0.064 -9.233 1.00 79.94 82 TYR A C 1
ATOM 675 O O . TYR A 1 82 ? 6.909 -0.186 -8.530 1.00 79.94 82 TYR A O 1
ATOM 683 N N . ASN A 1 83 ? 8.797 0.974 -8.868 1.00 81.50 83 ASN A N 1
ATOM 684 C CA . ASN A 1 83 ? 8.703 1.711 -7.607 1.00 81.50 83 ASN A CA 1
ATOM 685 C C . ASN A 1 83 ? 7.444 2.580 -7.552 1.00 81.50 83 ASN A C 1
ATOM 687 O O . ASN A 1 83 ? 6.756 2.614 -6.536 1.00 81.50 83 ASN A O 1
ATOM 691 N N . TYR A 1 84 ? 7.118 3.250 -8.655 1.00 81.38 84 TYR A N 1
ATOM 692 C CA . TYR A 1 84 ? 5.886 4.015 -8.763 1.00 81.38 84 TYR A CA 1
ATOM 693 C C . TYR A 1 84 ? 4.644 3.122 -8.620 1.00 81.38 84 TYR A C 1
ATOM 695 O O . TYR A 1 84 ? 3.803 3.366 -7.755 1.00 81.38 84 TYR A O 1
ATOM 703 N N . CYS A 1 85 ? 4.563 2.053 -9.417 1.00 83.88 85 CYS A N 1
ATOM 704 C CA . CYS A 1 85 ? 3.443 1.116 -9.427 1.00 83.88 85 CYS A CA 1
ATOM 705 C C . CYS A 1 85 ? 3.201 0.515 -8.040 1.00 83.88 85 CYS A C 1
ATOM 707 O O . CYS A 1 85 ? 2.076 0.525 -7.538 1.00 83.88 85 CYS A O 1
ATOM 709 N N . THR A 1 86 ? 4.259 0.022 -7.389 1.00 89.38 86 THR A N 1
ATOM 710 C CA . THR A 1 86 ? 4.128 -0.648 -6.089 1.00 89.38 86 THR A CA 1
ATOM 711 C C . THR A 1 86 ? 3.583 0.297 -5.030 1.00 89.38 86 THR A C 1
ATOM 713 O O . THR A 1 86 ? 2.693 -0.077 -4.267 1.00 89.38 86 THR A O 1
ATOM 716 N N . VAL A 1 87 ? 4.079 1.531 -4.989 1.00 88.62 87 VAL A N 1
ATOM 717 C CA . VAL A 1 87 ? 3.661 2.526 -4.002 1.00 88.62 87 VAL A CA 1
ATOM 718 C C . VAL A 1 87 ? 2.243 3.036 -4.284 1.00 88.62 87 VAL A C 1
ATOM 720 O O . VAL A 1 87 ? 1.440 3.121 -3.352 1.00 88.62 87 VAL A O 1
ATOM 723 N N . ASP A 1 88 ? 1.896 3.305 -5.545 1.00 88.06 88 ASP A N 1
ATOM 724 C CA . ASP A 1 88 ? 0.531 3.680 -5.935 1.00 88.06 88 ASP A CA 1
ATOM 725 C C . ASP A 1 88 ? -0.480 2.569 -5.593 1.00 88.06 88 ASP A C 1
ATOM 727 O O . ASP A 1 88 ? -1.506 2.827 -4.955 1.00 88.06 88 ASP A O 1
ATOM 731 N N . CYS A 1 89 ? -0.157 1.314 -5.928 1.00 89.81 89 CYS A N 1
ATOM 732 C CA . CYS A 1 89 ? -0.975 0.148 -5.593 1.00 89.81 89 CYS A CA 1
ATOM 733 C C . CYS A 1 89 ? -1.226 0.053 -4.085 1.00 89.81 89 CYS A C 1
ATOM 735 O O . CYS A 1 89 ? -2.375 -0.082 -3.646 1.00 89.81 89 CYS A O 1
ATOM 737 N N . ARG A 1 90 ? -0.161 0.167 -3.280 1.00 94.12 90 ARG A N 1
ATOM 738 C CA . ARG A 1 90 ? -0.248 0.096 -1.816 1.00 94.12 90 ARG A CA 1
ATOM 739 C C . ARG A 1 90 ? -1.154 1.189 -1.264 1.00 94.12 90 ARG A C 1
ATOM 741 O O . ARG A 1 90 ? -2.032 0.909 -0.448 1.00 94.12 90 ARG A O 1
ATOM 748 N N . LEU A 1 91 ? -0.992 2.420 -1.747 1.00 90.88 91 LEU A N 1
ATOM 749 C CA . LEU A 1 91 ? -1.789 3.559 -1.307 1.00 90.88 91 LEU A CA 1
ATOM 750 C C . LEU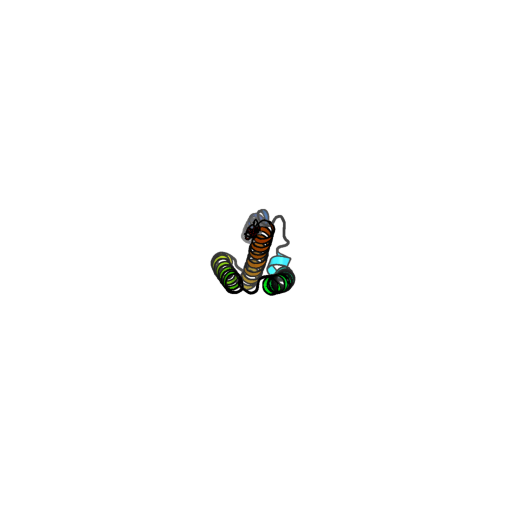 A 1 91 ? -3.274 3.402 -1.665 1.00 90.88 91 LEU A C 1
ATOM 752 O O . LEU A 1 91 ? -4.132 3.639 -0.810 1.00 90.88 91 LEU A O 1
ATOM 756 N N . ARG A 1 92 ? -3.594 2.981 -2.896 1.00 88.94 92 ARG A N 1
ATOM 757 C CA . ARG A 1 92 ? -4.982 2.747 -3.333 1.00 88.94 92 ARG A CA 1
ATOM 758 C C . ARG A 1 92 ? -5.657 1.644 -2.524 1.00 88.94 92 ARG A C 1
ATOM 760 O O . ARG A 1 92 ? -6.765 1.845 -2.027 1.00 88.94 92 ARG A O 1
ATOM 767 N N . LYS A 1 93 ? -4.993 0.500 -2.343 1.00 93.38 93 LYS A N 1
ATOM 768 C CA . LYS A 1 93 ? -5.565 -0.625 -1.587 1.00 93.38 93 LYS A CA 1
ATOM 769 C C . LYS A 1 93 ? -5.708 -0.300 -0.098 1.00 93.38 93 LYS A C 1
ATOM 771 O O . LYS A 1 93 ? -6.718 -0.665 0.498 1.00 93.38 93 LYS A O 1
ATOM 776 N N . LEU A 1 94 ? -4.767 0.442 0.493 1.00 92.44 94 LEU A N 1
ATOM 777 C CA . LEU A 1 94 ? -4.893 0.909 1.875 1.00 92.44 94 LEU A CA 1
ATOM 778 C C . LEU A 1 94 ? -6.092 1.855 2.044 1.00 92.44 94 LEU A C 1
ATOM 780 O O . LEU A 1 94 ? -6.866 1.682 2.982 1.00 92.44 94 LEU A O 1
ATOM 784 N N . LYS A 1 95 ? -6.291 2.812 1.123 1.00 89.94 95 LYS A N 1
ATOM 785 C CA . LYS A 1 95 ? -7.473 3.698 1.124 1.00 89.94 95 LYS A CA 1
ATOM 786 C C . LYS A 1 95 ? -8.775 2.887 1.096 1.00 89.94 95 LYS A C 1
ATOM 788 O O . LYS A 1 95 ? -9.643 3.121 1.931 1.00 89.94 95 LYS A O 1
ATOM 793 N N . ALA A 1 96 ? -8.858 1.871 0.236 1.00 89.69 96 ALA A N 1
ATOM 794 C CA . ALA A 1 96 ? -10.025 0.991 0.160 1.00 89.69 96 ALA A CA 1
ATOM 795 C C . ALA A 1 96 ? -10.283 0.211 1.467 1.00 89.69 96 ALA A C 1
ATOM 797 O O . ALA A 1 96 ? -11.432 0.056 1.876 1.00 89.69 96 ALA A O 1
ATOM 798 N N . ILE A 1 97 ? -9.234 -0.253 2.157 1.00 88.56 97 ILE A N 1
ATOM 799 C CA . ILE A 1 97 ? -9.373 -0.914 3.468 1.00 88.56 97 ILE A CA 1
ATOM 800 C C . ILE A 1 97 ? -9.898 0.064 4.523 1.00 88.56 97 ILE A C 1
ATOM 802 O O . ILE A 1 97 ? -10.791 -0.288 5.292 1.00 88.56 97 ILE A O 1
ATOM 806 N N . VAL A 1 98 ? -9.356 1.283 4.563 1.00 87.56 98 VAL A N 1
ATOM 807 C CA . VAL A 1 98 ? -9.784 2.324 5.508 1.00 87.56 98 VAL A CA 1
ATOM 808 C C . VAL A 1 98 ? -11.255 2.680 5.293 1.00 87.56 98 VAL A C 1
ATOM 810 O O . VAL A 1 98 ? -12.014 2.762 6.258 1.00 87.56 98 VAL A O 1
ATOM 813 N N . GLU A 1 99 ? -11.675 2.848 4.040 1.00 87.19 99 GLU A N 1
ATOM 814 C CA . GLU A 1 99 ? -13.074 3.101 3.689 1.00 87.19 99 GLU A CA 1
ATOM 815 C C . GLU A 1 99 ? -13.971 1.922 4.089 1.00 87.19 99 GLU A C 1
ATOM 817 O O . GLU A 1 99 ? -15.004 2.117 4.731 1.00 87.19 99 GLU A O 1
ATOM 822 N N . ALA A 1 100 ? -13.557 0.686 3.800 1.00 84.56 100 ALA A N 1
ATOM 823 C CA . ALA A 1 100 ? -14.306 -0.504 4.189 1.00 84.56 100 ALA A CA 1
ATOM 824 C C . ALA A 1 100 ? -14.453 -0.644 5.717 1.00 84.56 100 ALA A C 1
ATOM 826 O O . ALA A 1 100 ? -15.508 -1.068 6.192 1.00 84.56 100 ALA A O 1
ATOM 827 N N . ASP A 1 101 ? -13.431 -0.275 6.497 1.00 80.56 101 ASP A N 1
ATOM 828 C CA . ASP A 1 101 ? -13.513 -0.230 7.963 1.00 80.56 101 ASP A CA 1
ATOM 829 C C . ASP A 1 101 ? -14.469 0.869 8.446 1.00 80.56 101 ASP A C 1
ATOM 831 O O . ASP A 1 101 ? -15.276 0.629 9.346 1.00 80.56 101 ASP A O 1
ATOM 835 N N . TYR A 1 102 ? -14.443 2.045 7.809 1.00 78.69 102 TYR A N 1
ATOM 836 C CA . TYR A 1 102 ? -15.337 3.156 8.140 1.00 78.69 102 TYR A CA 1
ATOM 837 C C . TYR A 1 102 ? -16.817 2.789 7.960 1.00 78.69 102 TYR A C 1
ATOM 839 O O . TYR A 1 102 ? -17.642 3.097 8.823 1.00 78.69 102 TYR A O 1
ATOM 847 N N . TYR A 1 103 ? -17.152 2.087 6.874 1.00 76.81 103 TYR A N 1
ATOM 848 C CA . TYR A 1 103 ? -18.525 1.665 6.580 1.00 76.81 103 TYR A CA 1
ATOM 849 C C . TYR A 1 103 ? -18.934 0.343 7.245 1.00 76.81 103 TYR A C 1
ATOM 851 O O . TYR A 1 103 ? -20.099 -0.054 7.148 1.00 76.81 103 TYR A O 1
ATOM 859 N N . ARG A 1 104 ? -18.026 -0.355 7.943 1.00 73.00 104 ARG A N 1
ATOM 860 C CA . ARG A 1 104 ? -18.348 -1.632 8.589 1.00 73.00 104 ARG A CA 1
ATOM 861 C C . ARG A 1 104 ? -19.364 -1.409 9.725 1.00 73.00 104 ARG A C 1
ATOM 863 O O . ARG A 1 104 ? -19.065 -0.701 10.691 1.00 73.00 104 ARG A O 1
ATOM 870 N N . PRO A 1 105 ? -20.555 -2.044 9.686 1.00 67.12 105 PRO A N 1
ATOM 871 C CA . PRO A 1 105 ? -21.535 -1.901 10.755 1.00 67.12 105 PRO A CA 1
ATOM 872 C C . PRO A 1 105 ? -20.962 -2.436 12.071 1.00 67.12 105 PRO A C 1
ATOM 874 O O . PRO A 1 105 ? -20.551 -3.595 12.170 1.00 67.12 105 PRO A O 1
ATOM 877 N N . LYS 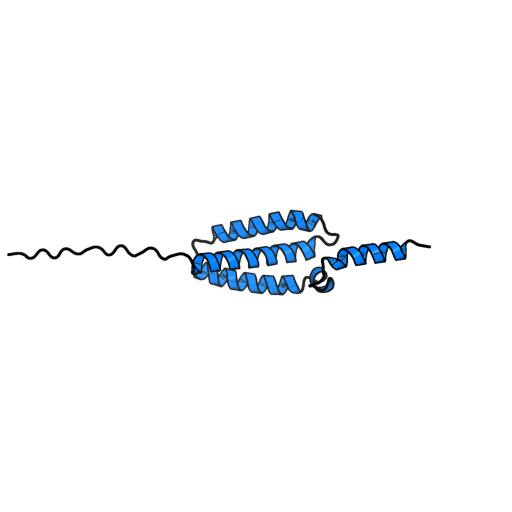A 1 106 ? -20.933 -1.582 13.103 1.00 67.75 106 LYS A N 1
ATOM 878 C CA . LYS A 1 106 ? -20.453 -1.976 14.432 1.00 67.75 106 LYS A CA 1
ATOM 879 C C . LYS A 1 106 ? -21.373 -3.061 15.002 1.00 67.75 106 LYS A C 1
ATOM 881 O O . LYS A 1 106 ? -22.596 -2.885 14.980 1.00 67.75 106 LYS A O 1
ATOM 886 N N . PRO A 1 107 ? -20.828 -4.160 15.552 1.00 65.06 107 PRO A N 1
ATOM 887 C CA . PRO A 1 107 ? -21.656 -5.179 16.175 1.00 65.06 107 PRO A CA 1
ATOM 888 C C . PRO A 1 107 ? -22.455 -4.550 17.321 1.00 65.06 107 PRO A C 1
ATOM 890 O O . PRO A 1 107 ? -21.893 -3.885 18.197 1.00 65.06 107 PRO A O 1
ATOM 893 N N . LYS A 1 108 ? -23.780 -4.748 17.318 1.00 64.81 108 LYS A N 1
ATOM 894 C CA . LYS A 1 108 ? -24.642 -4.311 18.423 1.00 64.81 108 LYS A CA 1
ATOM 895 C C . LYS A 1 108 ? -24.136 -4.980 19.703 1.00 64.81 108 LYS A C 1
ATOM 897 O O . LYS A 1 108 ? -24.114 -6.209 19.788 1.00 64.81 108 LYS A O 1
ATOM 902 N N . ARG A 1 109 ? -23.722 -4.183 20.698 1.00 62.91 109 ARG A N 1
ATOM 903 C CA . ARG A 1 109 ? -23.401 -4.693 22.040 1.00 62.91 109 ARG A CA 1
ATOM 904 C C . ARG A 1 109 ? -24.598 -5.511 22.525 1.00 62.91 109 ARG A C 1
ATOM 906 O O . ARG A 1 109 ? -25.707 -4.985 22.600 1.00 62.91 109 ARG A O 1
ATOM 913 N N . LYS A 1 110 ? -24.387 -6.792 22.843 1.00 65.06 110 LYS A N 1
ATOM 914 C CA . LYS A 1 110 ? -25.405 -7.612 23.509 1.00 65.06 110 LYS A CA 1
ATOM 915 C C . LYS A 1 110 ? -25.635 -7.010 24.896 1.00 65.06 110 LYS A C 1
ATOM 917 O O . LYS A 1 110 ? -24.835 -7.225 25.802 1.00 65.06 110 LYS A O 1
ATOM 922 N N . VAL A 1 111 ? -26.692 -6.217 25.051 1.00 63.41 111 VAL A N 1
ATOM 923 C CA . VAL A 1 111 ? -27.127 -5.738 26.365 1.00 63.41 111 VAL A CA 1
ATOM 924 C C . VAL A 1 111 ? -27.618 -6.964 27.133 1.00 63.41 111 VAL A C 1
ATOM 926 O O . VAL A 1 111 ? -28.611 -7.582 26.745 1.00 63.41 111 VAL A O 1
ATOM 929 N N . LYS A 1 112 ? -26.900 -7.368 28.189 1.00 65.06 112 LYS A N 1
ATOM 930 C CA . LYS A 1 112 ? -27.408 -8.368 29.136 1.00 65.06 112 LYS A CA 1
ATOM 931 C C . LYS A 1 112 ? -28.678 -7.787 29.758 1.00 65.06 112 LYS A C 1
ATOM 933 O O . LYS A 1 112 ? -28.608 -6.776 30.450 1.00 65.06 112 LYS A O 1
ATOM 938 N N . LYS A 1 113 ? -29.834 -8.408 29.506 1.00 61.66 113 LYS A N 1
ATOM 939 C CA . LYS A 1 113 ? -31.053 -8.121 30.271 1.00 61.66 113 LYS A CA 1
ATOM 940 C C . LYS A 1 113 ? -30.786 -8.524 31.721 1.00 61.66 113 LYS A C 1
ATOM 942 O O . LYS A 1 113 ? -30.684 -9.713 32.011 1.00 61.66 113 LYS A O 1
ATOM 947 N N . VAL A 1 114 ? -30.644 -7.546 32.609 1.00 64.62 114 VAL A N 1
ATOM 948 C CA . VAL A 1 114 ? -30.670 -7.777 34.055 1.00 64.62 114 VAL A CA 1
ATOM 949 C C . VAL A 1 114 ? -32.136 -8.014 34.422 1.00 64.62 114 VAL A C 1
ATOM 951 O O . VAL A 1 114 ? -32.963 -7.121 34.253 1.00 64.62 114 VAL A O 1
ATOM 954 N N . ARG A 1 115 ? -32.488 -9.239 34.830 1.00 64.56 115 ARG A N 1
ATOM 955 C CA . ARG A 1 115 ? -33.774 -9.508 35.488 1.00 64.56 115 ARG A CA 1
ATOM 956 C C . ARG A 1 115 ? -33.630 -9.041 36.929 1.00 64.56 115 ARG A C 1
ATOM 958 O O . ARG A 1 115 ? -32.822 -9.607 37.656 1.00 64.56 115 ARG A O 1
ATOM 965 N N . PHE A 1 116 ? -34.396 -8.034 37.321 1.00 60.50 116 PHE A N 1
ATOM 966 C CA . PHE A 1 116 ? -34.635 -7.766 38.732 1.00 60.50 116 PHE A CA 1
ATOM 967 C C . PHE A 1 116 ? -35.617 -8.835 39.222 1.00 60.50 116 PHE A C 1
ATOM 969 O O . PHE A 1 116 ? -36.727 -8.929 38.696 1.00 60.50 116 PHE A O 1
ATOM 976 N N . GLN A 1 117 ? -35.175 -9.698 40.136 1.00 57.69 117 GLN A N 1
ATOM 977 C CA . GLN A 1 117 ? -36.095 -10.479 40.957 1.00 57.69 117 GLN A CA 1
ATOM 978 C C . GLN A 1 117 ? -36.635 -9.515 42.014 1.00 57.69 117 GLN A C 1
ATOM 980 O O . GLN A 1 117 ? -35.858 -8.869 42.713 1.00 57.69 117 GLN A O 1
ATOM 985 N N . LEU A 1 118 ? -37.952 -9.324 42.019 1.00 54.34 118 LEU A N 1
ATOM 986 C CA . LEU A 1 118 ? -38.653 -8.721 43.142 1.00 54.34 118 LEU A CA 1
ATOM 987 C C . LEU A 1 118 ? -38.868 -9.862 44.130 1.00 54.34 118 LEU A C 1
ATOM 989 O O . LEU A 1 118 ? -39.602 -10.798 43.815 1.00 54.34 118 LEU A O 1
ATOM 993 N N . ASP A 1 119 ? -38.151 -9.812 45.246 1.00 58.00 119 ASP A N 1
ATOM 994 C CA . ASP A 1 119 ? -38.401 -10.683 46.387 1.00 58.00 119 ASP A CA 1
ATOM 995 C C . ASP A 1 119 ? -39.658 -10.148 47.102 1.00 58.00 119 ASP A C 1
ATOM 997 O O . ASP A 1 119 ? -39.680 -8.984 47.515 1.00 58.00 119 ASP A O 1
ATOM 1001 N N . GLU A 1 120 ? -40.710 -10.971 47.163 1.00 54.53 120 GLU A N 1
ATOM 1002 C CA . GLU A 1 120 ? -41.900 -10.799 48.020 1.00 54.53 120 GLU A CA 1
ATOM 1003 C C . GLU A 1 120 ? -41.701 -11.516 49.359 1.00 54.53 120 GLU A C 1
ATOM 1005 O O . GLU A 1 120 ? -41.167 -12.652 49.348 1.00 54.53 120 GLU A O 1
#

Radius of gyration: 24.28 Å; chains: 1; bounding box: 59×25×93 Å

pLDDT: mean 72.48, std 17.93, range [38.66, 95.0]

Foldseek 3Di:
DCVVVVVVVVVVVVCVVVVPDDPCCLQVLVQLVVLQVVLVVLVVVCCVVVVVCPVVLVVQLVVQLVVLQVVLVVDPRNPSNSSNSSSVSSSVVSVVVVVCVVPDDDPDPPDPPDDDDDDD